Protein AF-A0A7S2VE09-F1 (afdb_monomer_lite)

Structure (mmCIF, N/CA/C/O backbone):
data_AF-A0A7S2VE09-F1
#
_entry.id   AF-A0A7S2VE09-F1
#
loop_
_atom_site.group_PDB
_atom_site.id
_atom_site.type_symbol
_atom_site.label_atom_id
_atom_site.label_alt_id
_atom_site.label_comp_id
_atom_site.label_asym_id
_atom_site.label_entity_id
_atom_site.label_seq_id
_atom_site.pdbx_PDB_ins_code
_atom_site.Cartn_x
_atom_site.Cartn_y
_atom_site.Cartn_z
_atom_site.occupancy
_atom_site.B_iso_or_equiv
_atom_site.auth_seq_id
_atom_site.auth_comp_id
_atom_site.auth_asym_id
_atom_site.auth_atom_id
_atom_site.pdbx_PDB_model_num
ATOM 1 N N . GLN A 1 1 ? 29.167 46.769 32.705 1.00 49.28 1 GLN A N 1
ATOM 2 C CA . GLN A 1 1 ? 27.989 47.139 31.894 1.00 49.28 1 GLN A CA 1
ATOM 3 C C . GLN A 1 1 ? 27.118 45.899 31.794 1.00 49.28 1 GLN A C 1
ATOM 5 O O . GLN A 1 1 ? 27.611 44.911 31.283 1.00 49.28 1 GLN A O 1
ATOM 10 N N . GLN A 1 2 ? 25.892 45.804 32.276 1.00 45.09 2 GLN A N 1
ATOM 11 C CA . GLN A 1 2 ? 25.025 46.652 33.082 1.00 45.09 2 GLN A CA 1
ATOM 12 C C . GLN A 1 2 ? 23.827 45.728 33.406 1.00 45.09 2 GLN A C 1
ATOM 14 O O . GLN A 1 2 ? 23.323 45.113 32.475 1.00 45.09 2 GLN A O 1
ATOM 19 N N . GLN A 1 3 ? 23.468 45.615 34.690 1.00 46.59 3 GLN A N 1
ATOM 20 C CA . GLN A 1 3 ? 22.121 45.447 35.285 1.00 46.59 3 GLN A CA 1
ATOM 21 C C . GLN A 1 3 ? 21.136 44.433 34.659 1.00 46.59 3 GLN A C 1
ATOM 23 O O . GLN A 1 3 ? 20.770 44.525 33.494 1.00 46.59 3 GLN A O 1
ATOM 28 N N . GLU A 1 4 ? 20.718 43.389 35.385 1.00 48.22 4 GLU A N 1
ATOM 29 C CA . GLU A 1 4 ? 19.693 43.425 36.457 1.00 48.22 4 GLU A CA 1
ATOM 30 C C . GLU A 1 4 ? 18.358 44.020 35.993 1.00 48.22 4 GLU A C 1
ATOM 32 O O . GLU A 1 4 ? 18.275 45.204 35.687 1.00 48.22 4 GLU A O 1
ATOM 37 N N . ASN A 1 5 ? 17.305 43.200 36.026 1.00 58.50 5 ASN A N 1
ATOM 38 C CA . ASN A 1 5 ? 15.994 43.635 36.495 1.00 58.50 5 ASN A CA 1
ATOM 39 C C . ASN A 1 5 ? 15.256 42.446 37.118 1.00 58.50 5 ASN A C 1
ATOM 41 O O . ASN A 1 5 ? 14.898 41.474 36.452 1.00 58.50 5 ASN A O 1
ATOM 45 N N . ASP A 1 6 ? 15.106 42.581 38.427 1.00 45.50 6 ASP A N 1
ATOM 46 C CA . ASP A 1 6 ? 14.361 41.767 39.372 1.00 45.50 6 ASP A CA 1
ATOM 47 C C . ASP A 1 6 ? 12.848 42.049 39.348 1.00 45.50 6 ASP A C 1
ATOM 49 O O . ASP A 1 6 ? 12.384 43.042 38.788 1.00 45.50 6 ASP A O 1
ATOM 53 N N . ALA A 1 7 ? 12.155 41.218 40.141 1.00 42.75 7 ALA A N 1
ATOM 54 C CA . ALA A 1 7 ? 10.945 41.503 40.929 1.00 42.75 7 ALA A CA 1
ATOM 55 C C . ALA A 1 7 ? 9.598 41.181 40.243 1.00 42.75 7 ALA A C 1
ATOM 57 O O . ALA A 1 7 ? 9.238 41.764 39.229 1.00 42.75 7 ALA A O 1
ATOM 58 N N . ALA A 1 8 ? 8.838 40.176 40.708 1.00 42.84 8 ALA A N 1
ATOM 59 C CA . ALA A 1 8 ? 8.044 40.093 41.961 1.00 42.84 8 ALA A CA 1
ATOM 60 C C . ALA A 1 8 ? 6.544 40.132 41.565 1.00 42.84 8 ALA A C 1
ATOM 62 O O . ALA A 1 8 ? 6.208 40.738 40.561 1.00 42.84 8 ALA A O 1
ATOM 63 N N . ALA A 1 9 ? 5.543 39.558 42.231 1.00 40.53 9 ALA A N 1
ATOM 64 C CA . ALA A 1 9 ? 5.399 38.788 43.457 1.00 40.53 9 ALA A CA 1
ATOM 65 C C . ALA A 1 9 ? 3.948 38.230 43.497 1.00 40.53 9 ALA A C 1
ATOM 67 O O . ALA A 1 9 ? 3.028 38.880 43.016 1.00 40.53 9 ALA A O 1
ATOM 68 N N . VAL A 1 10 ? 3.786 37.047 44.107 1.00 43.31 10 VAL A N 1
ATOM 69 C CA . VAL A 1 10 ? 2.799 36.681 45.155 1.00 43.31 10 VAL A CA 1
ATOM 70 C C . VAL A 1 10 ? 1.297 36.976 44.946 1.00 43.31 10 VAL A C 1
ATOM 72 O O . VAL A 1 10 ? 0.884 38.127 44.957 1.00 43.31 10 VAL A O 1
ATOM 75 N N . ALA A 1 11 ? 0.462 35.924 44.999 1.00 43.69 11 ALA A N 1
ATOM 76 C CA . ALA A 1 11 ? -0.578 35.753 46.036 1.00 43.69 11 ALA A CA 1
ATOM 77 C C . ALA A 1 11 ? -1.322 34.410 45.901 1.00 43.69 11 ALA A C 1
ATOM 79 O O . ALA A 1 11 ? -1.859 34.068 44.851 1.00 43.69 11 ALA A O 1
ATOM 80 N N . ALA A 1 12 ? -1.369 33.673 47.010 1.00 42.78 12 ALA A N 1
ATOM 81 C CA . ALA A 1 12 ? -2.243 32.532 47.241 1.00 42.78 12 ALA A CA 1
ATOM 82 C C . ALA A 1 12 ? -3.643 33.002 47.672 1.00 42.78 12 ALA A C 1
ATOM 84 O O . ALA A 1 12 ? -3.749 34.002 48.378 1.00 42.78 12 ALA A O 1
ATOM 85 N N . SER A 1 13 ? -4.691 32.235 47.359 1.00 42.00 13 SER A N 1
ATOM 86 C CA . SER A 1 13 ? -5.827 32.062 48.274 1.00 42.00 13 SER A CA 1
ATOM 87 C C . SER A 1 13 ? -6.681 30.855 47.885 1.00 42.00 13 SER A C 1
ATOM 89 O O . SER A 1 13 ? -7.006 30.649 46.718 1.00 42.00 13 SER A O 1
ATOM 91 N N . ALA A 1 14 ? -7.009 30.054 48.894 1.00 45.44 14 ALA A N 1
ATOM 92 C CA . ALA A 1 14 ? -7.897 28.902 48.854 1.00 45.44 14 ALA A CA 1
ATOM 93 C C . ALA A 1 14 ? -9.370 29.318 48.653 1.00 45.44 14 ALA A C 1
ATOM 95 O O . ALA A 1 14 ? -9.735 30.439 49.001 1.00 45.44 14 ALA A O 1
ATOM 96 N N . ASN A 1 15 ? -10.240 28.405 48.200 1.00 40.88 15 ASN A N 1
ATOM 97 C CA . ASN A 1 15 ? -11.187 27.682 49.069 1.00 40.88 15 ASN A CA 1
ATOM 98 C C . ASN A 1 15 ? -12.334 27.001 48.277 1.00 40.88 15 ASN A C 1
ATOM 100 O O . ASN A 1 15 ? -12.819 27.535 47.286 1.00 40.88 15 ASN A O 1
ATOM 104 N N . ALA A 1 16 ? -12.804 25.886 48.848 1.00 42.66 16 ALA A N 1
ATOM 105 C CA . ALA A 1 16 ? -14.154 25.307 48.791 1.00 42.66 16 ALA A CA 1
ATOM 106 C C . ALA A 1 16 ? -14.676 24.598 47.516 1.00 42.66 16 ALA A C 1
ATOM 108 O O . ALA A 1 16 ? -15.102 25.212 46.540 1.00 42.66 16 ALA A O 1
ATOM 109 N N . SER A 1 17 ? -14.802 23.269 47.641 1.00 47.75 17 SER A N 1
ATOM 110 C CA . SER A 1 17 ? -15.822 22.441 46.978 1.00 47.75 17 SER A CA 1
ATOM 111 C C . SER A 1 17 ? -17.242 22.865 47.382 1.00 47.75 17 SER A C 1
ATOM 113 O O . SER A 1 17 ? -17.448 23.359 48.495 1.00 47.75 17 SER A O 1
ATOM 115 N N . PRO A 1 18 ? -18.242 22.555 46.543 1.00 54.84 18 PRO A N 1
ATOM 116 C CA . PRO A 1 18 ? -19.270 21.637 47.030 1.00 54.84 18 PRO A CA 1
ATOM 117 C C . PRO A 1 18 ? -19.695 20.576 46.005 1.00 54.84 18 PRO A C 1
ATOM 119 O O . PRO A 1 18 ? -19.713 20.798 44.795 1.00 54.84 18 PRO A O 1
ATOM 122 N N . ASP A 1 19 ? -20.073 19.423 46.553 1.00 50.50 19 ASP A N 1
ATOM 123 C CA . ASP A 1 19 ? -20.767 18.323 45.893 1.00 50.50 19 ASP A CA 1
ATOM 124 C C . ASP A 1 19 ? -21.988 18.791 45.092 1.00 50.50 19 ASP A C 1
ATOM 126 O O . ASP A 1 19 ? -22.804 19.583 45.563 1.00 50.50 19 ASP A O 1
ATOM 130 N N . THR A 1 20 ? -22.189 18.209 43.911 1.00 54.88 20 THR A N 1
ATOM 131 C CA . THR A 1 20 ? -23.540 18.000 43.373 1.00 54.88 20 THR A CA 1
ATOM 132 C C . THR A 1 20 ? -23.575 16.751 42.506 1.00 54.88 20 THR A C 1
ATOM 134 O O . THR A 1 20 ? -23.254 16.734 41.319 1.00 54.88 20 THR A O 1
ATOM 137 N N . SER A 1 21 ? -23.998 15.677 43.158 1.00 53.69 21 SER A N 1
ATOM 138 C CA . SER A 1 21 ? -24.491 14.437 42.589 1.00 53.69 21 SER A CA 1
ATOM 139 C C . SER A 1 21 ? -25.564 14.713 41.532 1.00 53.69 21 SER A C 1
ATOM 141 O O . SER A 1 21 ? -26.659 15.168 41.849 1.00 53.69 21 SER A O 1
ATOM 143 N N . SER A 1 22 ? -25.289 14.380 40.274 1.00 49.94 22 SER A N 1
ATOM 144 C CA . SER A 1 22 ? -26.336 14.130 39.281 1.00 49.94 22 SER A CA 1
ATOM 145 C C . SER A 1 22 ? -25.940 12.922 38.439 1.00 49.94 22 SER A C 1
ATOM 147 O O 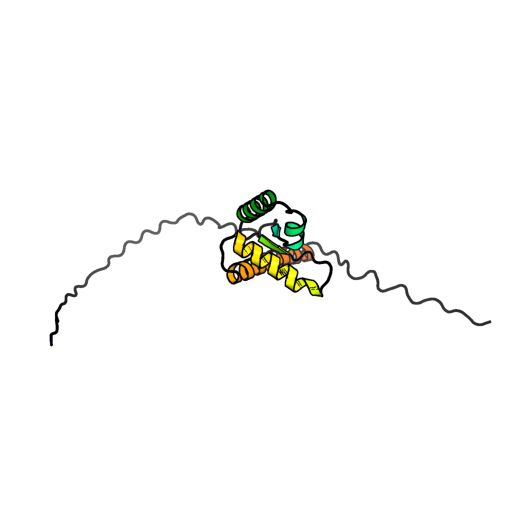. SER A 1 22 ? -25.385 13.009 37.346 1.00 49.94 22 SER A O 1
ATOM 149 N N . ALA A 1 23 ? -26.218 11.750 39.012 1.00 50.91 23 ALA A N 1
ATOM 150 C CA . ALA A 1 23 ? -26.244 10.485 38.302 1.00 50.91 23 ALA A CA 1
ATOM 151 C C . ALA A 1 23 ? -27.349 10.547 37.239 1.00 50.91 23 ALA A C 1
ATOM 153 O O . ALA A 1 23 ? -28.491 10.158 37.469 1.00 50.91 23 ALA A O 1
ATOM 154 N N . THR A 1 24 ? -27.000 11.075 36.071 1.00 45.75 24 THR A N 1
ATOM 155 C CA . THR A 1 24 ? -27.796 10.901 34.863 1.00 45.75 24 THR A CA 1
ATOM 156 C C . THR A 1 24 ? -27.415 9.533 34.322 1.00 45.75 24 THR A C 1
ATOM 158 O O . THR A 1 24 ? -26.363 9.366 33.705 1.00 45.75 24 THR A O 1
ATOM 161 N N . SER A 1 25 ? -28.234 8.530 34.628 1.00 52.59 25 SER A N 1
ATOM 162 C CA . SER A 1 25 ? -28.167 7.197 34.039 1.00 52.59 25 SER A CA 1
ATOM 163 C C . SER A 1 25 ? -28.428 7.304 32.536 1.00 52.59 25 SER A C 1
ATOM 165 O O . SER A 1 25 ? -29.542 7.113 32.052 1.00 52.59 25 SER A O 1
ATOM 167 N N . SER A 1 26 ? -27.374 7.639 31.787 1.00 53.59 26 SER A N 1
ATOM 168 C CA . SER A 1 26 ? -27.344 7.430 30.344 1.00 53.59 26 SER A CA 1
ATOM 169 C C . SER A 1 26 ? -27.661 5.961 30.083 1.00 53.59 26 SER A C 1
ATOM 171 O O . SER A 1 26 ? -27.063 5.097 30.736 1.00 53.59 26 SER A O 1
ATOM 173 N N . PRO A 1 27 ? -28.590 5.650 29.162 1.00 56.41 27 PRO A N 1
ATOM 174 C CA . PRO A 1 27 ? -28.830 4.273 28.779 1.00 56.41 27 PRO A CA 1
ATOM 175 C C . PRO A 1 27 ? -27.493 3.704 28.320 1.00 56.41 27 PRO A C 1
ATOM 177 O O . PRO A 1 27 ? -26.833 4.280 27.456 1.00 56.41 27 PRO A O 1
ATOM 180 N N . ALA A 1 28 ? -27.066 2.616 28.962 1.00 52.00 28 ALA A N 1
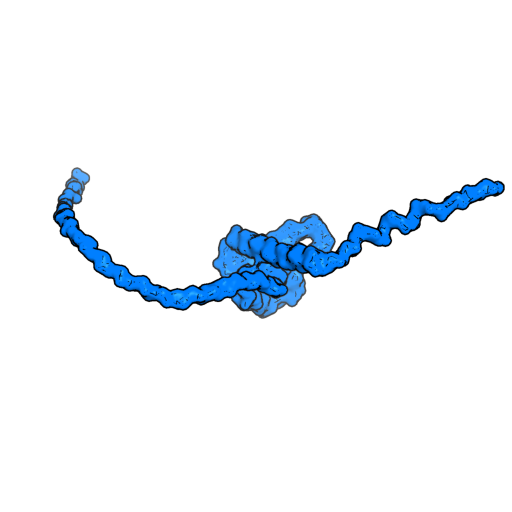ATOM 181 C CA . ALA A 1 28 ? -25.892 1.867 28.567 1.00 52.00 28 ALA A CA 1
ATOM 182 C C . ALA A 1 28 ? -26.117 1.400 27.128 1.00 52.00 28 ALA A C 1
ATOM 184 O O . ALA A 1 28 ? -26.748 0.374 26.875 1.00 52.00 28 ALA A O 1
ATOM 185 N N . THR A 1 29 ? -25.650 2.204 26.174 1.00 58.66 29 THR A N 1
ATOM 186 C CA . THR A 1 29 ? -25.514 1.818 24.783 1.00 58.66 29 THR A CA 1
ATOM 187 C C . THR A 1 29 ? -24.608 0.606 24.819 1.00 58.66 29 THR A C 1
ATOM 189 O O . THR A 1 29 ? -23.408 0.736 25.054 1.00 58.66 29 THR A O 1
ATOM 192 N N . VAL A 1 30 ? -25.198 -0.582 24.686 1.00 57.66 30 VAL A N 1
ATOM 193 C CA . VAL A 1 30 ? -24.466 -1.833 24.526 1.00 57.66 30 VAL A CA 1
ATOM 194 C C . VAL A 1 30 ? -23.609 -1.628 23.287 1.00 57.66 30 VAL A C 1
ATOM 196 O O . VAL A 1 30 ? -24.100 -1.708 22.160 1.00 57.66 30 VAL A O 1
ATOM 199 N N . ALA A 1 31 ? -22.355 -1.233 23.505 1.00 58.62 31 ALA A N 1
ATOM 200 C CA . ALA A 1 31 ? -21.392 -0.974 22.459 1.00 58.62 31 ALA A CA 1
ATOM 201 C C . ALA A 1 31 ? -21.192 -2.306 21.751 1.00 58.62 31 ALA A C 1
ATOM 203 O O . ALA A 1 31 ? -20.503 -3.197 22.245 1.00 58.62 31 ALA A O 1
ATOM 204 N N . LYS A 1 32 ? -21.900 -2.476 20.633 1.00 49.25 32 LYS A N 1
ATOM 205 C CA . LYS A 1 32 ? -21.782 -3.640 19.770 1.00 49.25 32 LYS A CA 1
ATOM 206 C C . LYS A 1 32 ? -20.312 -3.699 19.388 1.00 49.25 32 LYS A C 1
ATOM 208 O O . LYS A 1 32 ? -19.841 -2.822 18.665 1.00 49.25 32 LYS A O 1
ATOM 213 N N . SER A 1 33 ? -19.591 -4.664 19.950 1.00 57.50 33 SER A N 1
ATOM 214 C CA . SER A 1 33 ? -18.162 -4.820 19.718 1.00 57.50 33 SER A CA 1
ATOM 215 C C . SER A 1 33 ? -17.945 -4.823 18.204 1.00 57.50 33 SER A C 1
ATOM 217 O O . SER A 1 33 ? -18.598 -5.612 17.505 1.00 57.50 33 SER A O 1
ATOM 219 N N . PRO A 1 34 ? -17.148 -3.879 17.666 1.00 70.62 34 PRO A N 1
ATOM 220 C CA . PRO A 1 34 ? -17.013 -3.736 16.231 1.00 70.62 34 PRO A CA 1
ATOM 221 C C . PRO A 1 34 ? -16.461 -5.049 15.694 1.00 70.62 34 PRO A C 1
ATOM 223 O O . PRO A 1 34 ? -15.365 -5.480 16.050 1.00 70.62 34 PRO A O 1
ATOM 226 N N . ARG A 1 35 ? -17.274 -5.734 14.884 1.00 69.62 35 ARG A N 1
ATOM 227 C CA . ARG A 1 35 ? -16.824 -6.945 14.205 1.00 69.62 35 ARG A CA 1
ATOM 228 C C . ARG A 1 35 ? -15.652 -6.550 13.305 1.00 69.62 35 ARG A C 1
ATOM 230 O O . ARG A 1 35 ? -15.744 -5.515 12.641 1.00 69.62 35 ARG A O 1
ATOM 237 N N . PRO A 1 36 ? -14.572 -7.343 13.277 1.00 70.62 36 PRO A N 1
ATOM 238 C CA . PRO A 1 36 ? -13.418 -7.006 12.462 1.00 70.62 36 PRO A CA 1
ATOM 239 C C . PRO A 1 36 ? -13.834 -6.977 10.975 1.00 70.62 36 PRO A C 1
ATOM 241 O O . PRO A 1 36 ? -14.686 -7.780 10.572 1.00 70.62 36 PRO A O 1
ATOM 244 N N . PRO A 1 37 ? -13.302 -6.040 10.170 1.00 76.75 37 PRO A N 1
ATOM 245 C CA . PRO A 1 37 ? -13.764 -5.793 8.804 1.00 76.75 37 PRO A CA 1
ATOM 246 C C . PRO A 1 37 ? -13.493 -6.998 7.903 1.00 76.75 37 PRO A C 1
ATOM 248 O O . PRO A 1 37 ? -12.426 -7.588 7.972 1.00 76.75 37 PRO A O 1
ATOM 251 N N . TRP A 1 38 ? -14.444 -7.371 7.049 1.00 80.31 38 TRP A N 1
ATOM 252 C CA . TRP A 1 38 ? -14.306 -8.552 6.178 1.00 80.31 38 TRP A CA 1
ATOM 253 C C . TRP A 1 38 ? -13.500 -8.294 4.902 1.00 80.31 38 TRP A C 1
ATOM 255 O O . TRP A 1 38 ? -13.195 -9.234 4.176 1.00 80.31 38 TRP A O 1
ATOM 265 N N . LEU A 1 39 ? -13.186 -7.030 4.607 1.00 89.62 39 LEU A N 1
ATOM 266 C CA . LEU A 1 39 ? -12.534 -6.622 3.369 1.00 89.62 39 LEU A CA 1
ATOM 267 C C . LEU A 1 39 ? -11.317 -5.749 3.667 1.00 89.62 39 LEU A C 1
ATOM 269 O O . LEU A 1 39 ? -11.434 -4.731 4.356 1.00 89.62 39 LEU A O 1
ATOM 273 N N . TYR A 1 40 ? -10.190 -6.147 3.087 1.00 93.69 40 TYR A N 1
ATOM 274 C CA . TYR A 1 40 ? -8.922 -5.428 3.073 1.00 93.69 40 TYR A CA 1
ATOM 275 C C . TYR A 1 40 ? -8.484 -5.204 1.623 1.00 93.69 40 TYR A C 1
ATOM 277 O O . TYR A 1 40 ? -8.901 -5.937 0.727 1.00 93.69 40 TYR A O 1
ATOM 285 N N . PHE A 1 41 ? -7.653 -4.189 1.400 1.00 94.38 41 PHE A N 1
ATOM 286 C CA . PHE A 1 41 ? -7.150 -3.819 0.081 1.00 94.38 41 PHE A CA 1
ATOM 287 C C . PHE A 1 41 ? -5.632 -3.977 0.049 1.00 94.38 41 PHE A C 1
ATOM 289 O O . PHE A 1 41 ? -4.914 -3.254 0.744 1.00 94.38 41 PHE A O 1
ATOM 296 N N . GLY A 1 42 ? -5.166 -4.923 -0.763 1.00 92.75 42 GLY A N 1
ATOM 297 C CA . GLY A 1 42 ? -3.755 -5.143 -1.049 1.00 92.75 42 GLY A CA 1
ATOM 298 C C . GLY A 1 42 ? -3.195 -4.082 -1.985 1.00 92.75 42 GLY A C 1
ATOM 299 O O . GLY A 1 42 ? -3.796 -3.771 -3.016 1.00 92.75 42 GLY A O 1
ATOM 300 N N . PHE A 1 43 ? -2.043 -3.520 -1.630 1.00 92.06 43 PHE A N 1
ATOM 301 C CA . PHE A 1 43 ? -1.277 -2.644 -2.501 1.00 92.06 43 PHE A CA 1
ATOM 302 C C . PHE A 1 43 ? 0.088 -3.246 -2.821 1.00 92.06 43 PHE A C 1
ATOM 304 O O . PHE A 1 43 ? 0.873 -3.541 -1.920 1.00 92.06 43 PHE A O 1
ATOM 311 N N . SER A 1 44 ? 0.391 -3.318 -4.116 1.00 89.38 44 SER A N 1
ATOM 312 C CA . SER A 1 44 ? 1.650 -3.831 -4.641 1.00 89.38 44 SER A CA 1
ATOM 313 C C . SER A 1 44 ? 2.300 -2.854 -5.604 1.00 89.38 44 SER A C 1
ATOM 315 O O . SER A 1 44 ? 1.690 -2.386 -6.572 1.00 89.38 44 SER A O 1
ATOM 317 N N . HIS A 1 45 ? 3.573 -2.550 -5.346 1.00 80.75 45 HIS A N 1
ATOM 318 C CA . HIS A 1 45 ? 4.347 -1.661 -6.206 1.00 80.75 45 HIS A CA 1
ATOM 319 C C . HIS A 1 45 ? 4.625 -2.284 -7.567 1.00 80.75 45 HIS A C 1
ATOM 321 O O . HIS A 1 45 ? 4.500 -1.593 -8.570 1.00 80.75 45 HIS A O 1
ATOM 327 N N . SER A 1 46 ? 4.971 -3.572 -7.611 1.00 75.31 46 SER A N 1
ATOM 328 C CA . SER A 1 46 ? 5.315 -4.288 -8.842 1.00 75.31 46 SER A CA 1
ATOM 329 C C . SER A 1 46 ? 4.155 -4.240 -9.838 1.00 75.31 46 SER A C 1
ATOM 331 O O . SER A 1 46 ? 4.341 -3.865 -10.997 1.00 75.31 46 SER A O 1
ATOM 333 N N . ILE A 1 47 ? 2.936 -4.515 -9.360 1.00 74.69 47 ILE A N 1
ATOM 334 C CA . ILE A 1 47 ? 1.723 -4.433 -10.178 1.00 74.69 47 ILE A CA 1
ATOM 335 C C . ILE A 1 47 ? 1.410 -2.982 -10.534 1.00 74.69 47 ILE A C 1
ATOM 337 O O . ILE A 1 47 ? 1.161 -2.677 -11.699 1.00 74.69 47 ILE A O 1
ATOM 341 N N . ASN A 1 48 ? 1.440 -2.063 -9.565 1.00 73.88 48 ASN A N 1
ATOM 342 C CA . ASN A 1 48 ? 1.052 -0.682 -9.834 1.00 73.88 48 ASN A CA 1
ATOM 343 C C . ASN A 1 48 ? 2.030 0.023 -10.790 1.00 73.88 48 ASN A C 1
ATOM 345 O O . ASN A 1 48 ? 1.606 0.778 -11.660 1.00 73.88 48 ASN A O 1
ATOM 349 N N . TYR A 1 49 ? 3.330 -0.251 -10.683 1.00 75.12 49 TYR A N 1
ATOM 350 C CA . TYR A 1 49 ? 4.345 0.253 -11.606 1.00 75.12 49 TYR A CA 1
ATOM 351 C C . TYR A 1 49 ? 4.157 -0.321 -13.014 1.00 75.12 49 TYR A C 1
ATOM 353 O O . TYR A 1 49 ? 4.195 0.431 -13.986 1.00 75.12 49 TYR A O 1
ATOM 361 N N . ALA A 1 50 ? 3.893 -1.628 -13.129 1.00 73.62 50 ALA A N 1
ATOM 362 C CA . ALA A 1 50 ? 3.644 -2.276 -14.415 1.00 73.62 50 ALA A CA 1
ATOM 363 C C . ALA A 1 50 ? 2.353 -1.778 -15.095 1.00 73.62 50 ALA A C 1
ATOM 365 O O . ALA A 1 50 ? 2.329 -1.591 -16.310 1.00 73.62 50 ALA A O 1
ATOM 366 N N . MET A 1 51 ? 1.291 -1.530 -14.322 1.00 68.62 51 MET A N 1
ATOM 367 C CA . MET A 1 51 ? -0.024 -1.126 -14.838 1.00 68.62 51 MET A CA 1
ATOM 368 C C . MET A 1 51 ? -0.144 0.386 -15.082 1.00 68.62 51 MET A C 1
ATOM 370 O O . MET A 1 51 ? -0.877 0.816 -15.974 1.00 68.62 51 MET A O 1
ATOM 374 N N . CYS A 1 52 ? 0.576 1.217 -14.323 1.00 74.38 52 CYS A N 1
ATOM 375 C CA . CYS A 1 52 ? 0.506 2.676 -14.419 1.00 74.38 52 CYS A CA 1
ATOM 376 C C . CYS A 1 52 ? 1.720 3.267 -15.147 1.00 74.38 52 CYS A C 1
ATOM 378 O O . CYS A 1 52 ? 2.506 4.021 -14.570 1.00 74.38 52 CYS A O 1
ATOM 380 N N . SER A 1 53 ? 1.835 2.984 -16.445 1.00 78.75 53 SER A N 1
ATOM 381 C CA . SER A 1 53 ? 2.917 3.506 -17.297 1.00 78.75 53 SER A CA 1
ATOM 382 C C . SER A 1 53 ? 2.852 5.023 -17.532 1.00 78.75 53 SER A C 1
ATOM 384 O O . SER A 1 53 ? 3.869 5.651 -17.828 1.00 78.75 53 SER A O 1
ATOM 386 N N . SER A 1 54 ? 1.674 5.641 -17.375 1.00 85.88 54 SER A N 1
ATOM 387 C CA . SER A 1 54 ? 1.474 7.082 -17.570 1.00 85.88 54 SER A CA 1
ATOM 388 C C . SER A 1 54 ? 1.442 7.861 -16.252 1.00 85.88 54 SER A C 1
ATOM 390 O O . SER A 1 54 ? 0.985 7.368 -15.219 1.00 85.88 54 SER A O 1
ATOM 392 N N . GLU A 1 55 ? 1.849 9.135 -16.281 1.00 84.50 55 GLU A N 1
ATOM 393 C CA . GLU A 1 55 ? 1.733 10.014 -15.111 1.00 84.50 55 GLU A CA 1
ATOM 394 C C . GLU A 1 55 ? 0.279 10.179 -14.646 1.00 84.50 55 GLU A C 1
ATOM 396 O O . GLU A 1 55 ? 0.012 10.179 -13.444 1.00 84.50 55 GLU A O 1
ATOM 401 N N . LYS A 1 56 ? -0.672 10.233 -15.588 1.00 85.81 56 LYS A N 1
ATOM 402 C CA . LYS A 1 56 ? -2.107 10.287 -15.286 1.00 85.81 56 LYS A CA 1
ATOM 403 C C . LYS A 1 56 ? -2.551 9.062 -14.482 1.00 85.81 56 LYS A C 1
ATOM 405 O O . LYS A 1 56 ? -3.200 9.226 -13.452 1.00 85.81 56 LYS A O 1
ATOM 410 N N . SER A 1 57 ? -2.163 7.863 -14.911 1.00 84.12 57 SER A N 1
ATOM 411 C CA . SER A 1 57 ? -2.486 6.612 -14.213 1.00 84.12 57 SER A CA 1
ATOM 412 C C . SER A 1 57 ? -1.858 6.569 -12.819 1.00 84.12 57 SER A C 1
ATOM 414 O O . SER A 1 57 ? -2.526 6.205 -11.858 1.00 84.12 57 SER A O 1
ATOM 416 N N . ARG A 1 58 ? -0.612 7.042 -12.665 1.00 83.88 58 ARG A N 1
ATOM 417 C CA . ARG A 1 58 ? 0.044 7.128 -11.347 1.00 83.88 58 ARG A CA 1
ATOM 418 C C . ARG A 1 58 ? -0.693 8.063 -10.385 1.00 83.88 58 ARG A C 1
ATOM 420 O O . ARG A 1 58 ? -0.854 7.721 -9.218 1.00 83.88 58 ARG A O 1
ATOM 427 N N . ARG A 1 59 ? -1.186 9.212 -10.866 1.00 87.25 59 ARG A N 1
ATOM 428 C CA . ARG A 1 59 ? -2.013 10.129 -10.056 1.00 87.25 59 ARG A CA 1
ATOM 429 C C . ARG A 1 59 ? -3.340 9.490 -9.640 1.00 87.25 59 ARG A C 1
ATOM 431 O O . ARG A 1 59 ? -3.776 9.690 -8.512 1.00 87.25 59 ARG A O 1
ATOM 438 N N . GLN A 1 60 ? -3.960 8.705 -10.518 1.00 88.31 60 GLN A N 1
ATOM 439 C CA . GLN A 1 60 ? -5.178 7.960 -10.183 1.00 88.31 60 GLN A CA 1
ATOM 440 C C . GLN A 1 60 ? -4.908 6.867 -9.143 1.00 88.31 60 GLN A C 1
ATOM 442 O O . GLN A 1 60 ? -5.678 6.736 -8.198 1.00 88.31 60 GLN A O 1
ATOM 447 N N . GLY A 1 61 ? -3.796 6.136 -9.261 1.00 88.12 61 GLY A N 1
ATOM 448 C CA . GLY A 1 61 ? -3.375 5.156 -8.255 1.00 88.12 61 GLY A CA 1
ATOM 449 C C . GLY A 1 61 ? -3.141 5.793 -6.883 1.00 88.12 61 GLY A C 1
ATOM 450 O O . GLY A 1 61 ? -3.579 5.261 -5.866 1.00 88.12 61 GLY A O 1
ATOM 451 N N . TRP A 1 62 ? -2.533 6.981 -6.855 1.00 90.12 62 TRP A N 1
ATOM 452 C CA . TRP A 1 62 ? -2.380 7.771 -5.632 1.00 90.12 62 TRP A CA 1
ATOM 453 C C . TRP A 1 62 ? -3.729 8.134 -4.990 1.00 90.12 62 TRP A C 1
ATOM 455 O O . TRP A 1 62 ? -3.933 7.888 -3.802 1.00 90.12 62 TRP A O 1
ATOM 465 N N . GLN A 1 63 ? -4.677 8.648 -5.778 1.00 92.06 63 GLN A N 1
ATOM 466 C CA . GLN A 1 63 ? -6.028 8.965 -5.299 1.00 92.06 63 GLN A CA 1
ATOM 467 C C . GLN A 1 63 ? -6.778 7.720 -4.810 1.00 92.06 63 GLN A C 1
ATOM 469 O O . GLN A 1 63 ? -7.490 7.785 -3.810 1.00 92.06 63 GLN A O 1
ATOM 474 N N . ALA A 1 64 ? -6.598 6.582 -5.485 1.00 91.69 64 ALA A N 1
ATOM 475 C CA . ALA A 1 64 ? -7.206 5.320 -5.087 1.00 91.69 64 ALA A CA 1
ATOM 476 C C . ALA A 1 64 ? -6.708 4.866 -3.709 1.00 91.69 64 ALA A C 1
ATOM 478 O O . ALA A 1 64 ? -7.525 4.512 -2.866 1.00 91.69 64 ALA A O 1
ATOM 479 N N . ILE A 1 65 ? -5.400 4.954 -3.442 1.00 93.31 65 ILE A N 1
ATOM 480 C CA . ILE A 1 65 ? -4.835 4.659 -2.115 1.00 93.31 65 ILE A CA 1
ATOM 481 C C . ILE A 1 65 ? -5.466 5.543 -1.039 1.00 93.31 65 ILE A C 1
ATOM 483 O O . ILE A 1 65 ? -5.865 5.042 0.007 1.00 93.31 65 ILE A O 1
ATOM 487 N N . GLN A 1 66 ? -5.577 6.848 -1.294 1.00 94.81 66 GLN A N 1
ATOM 488 C CA . GLN A 1 66 ? -6.126 7.796 -0.320 1.00 94.81 66 GLN A CA 1
ATOM 489 C C . GLN A 1 66 ? -7.621 7.589 -0.046 1.00 94.81 66 GLN A C 1
ATOM 491 O O . GLN A 1 66 ? -8.105 7.974 1.015 1.00 94.81 66 GLN A O 1
ATOM 496 N N . ALA A 1 67 ? -8.351 6.985 -0.985 1.00 95.56 67 ALA A N 1
ATOM 497 C CA . ALA A 1 67 ? -9.763 6.661 -0.814 1.00 95.56 67 ALA A CA 1
ATOM 498 C C . ALA A 1 67 ? -9.996 5.420 0.067 1.00 95.56 67 ALA A C 1
ATOM 500 O O . ALA A 1 67 ? -11.108 5.224 0.564 1.00 95.56 67 ALA A O 1
ATOM 501 N N . VAL A 1 68 ? -8.979 4.574 0.266 1.00 94.44 68 VAL A N 1
ATOM 502 C CA . VAL A 1 68 ? -9.098 3.375 1.101 1.00 94.44 68 VAL A CA 1
ATOM 503 C C . VAL A 1 68 ? -8.919 3.738 2.582 1.00 94.44 68 VAL A C 1
ATOM 505 O O . VAL A 1 68 ? -7.955 4.418 2.935 1.00 94.44 68 VAL A O 1
ATOM 508 N N . PRO A 1 69 ? -9.791 3.245 3.485 1.00 94.94 69 PRO A N 1
ATOM 509 C CA . PRO A 1 69 ? -9.587 3.388 4.923 1.00 94.94 69 PRO A CA 1
ATOM 510 C C . PRO A 1 69 ? -8.228 2.837 5.374 1.00 94.94 69 PRO A C 1
ATOM 512 O O . PRO A 1 69 ? -7.854 1.712 5.040 1.00 94.94 69 PRO A O 1
ATOM 515 N N . TYR A 1 70 ? -7.493 3.621 6.163 1.00 95.19 70 TYR A N 1
ATOM 516 C CA . TYR A 1 70 ? -6.111 3.301 6.536 1.00 95.19 70 TYR A CA 1
ATOM 517 C C . TYR A 1 70 ? -5.977 1.998 7.348 1.00 95.19 70 TYR A C 1
ATOM 519 O O . TYR A 1 70 ? -5.007 1.258 7.203 1.00 95.19 70 TYR A O 1
ATOM 527 N N . ASP A 1 71 ? -6.994 1.658 8.138 1.00 94.88 71 ASP A N 1
ATOM 528 C CA . ASP A 1 71 ? -7.106 0.414 8.910 1.00 94.88 71 ASP A CA 1
ATOM 529 C C . ASP A 1 71 ? -7.430 -0.828 8.052 1.00 94.88 71 ASP A C 1
ATOM 531 O O . ASP A 1 71 ? -7.564 -1.934 8.580 1.00 94.88 71 ASP A O 1
ATOM 535 N N . ARG A 1 72 ? -7.562 -0.655 6.731 1.00 94.62 72 ARG A N 1
ATOM 536 C CA . ARG A 1 72 ? -7.880 -1.717 5.763 1.00 94.62 72 ARG A CA 1
ATOM 537 C C . ARG A 1 72 ? -6.860 -1.853 4.636 1.00 94.62 72 ARG A C 1
ATOM 539 O O . ARG A 1 72 ? -7.057 -2.684 3.754 1.00 94.62 72 ARG A O 1
ATOM 546 N N . LEU A 1 73 ? -5.787 -1.066 4.656 1.00 95.94 73 LEU A N 1
ATOM 547 C CA . LEU A 1 73 ? -4.698 -1.168 3.685 1.00 95.94 73 LEU A CA 1
ATOM 548 C C . LEU A 1 73 ? -3.698 -2.256 4.086 1.00 95.94 73 LEU A C 1
ATOM 550 O O . LEU A 1 73 ? -3.291 -2.337 5.249 1.00 95.94 73 LEU A O 1
ATOM 554 N N . LEU A 1 74 ? -3.284 -3.057 3.106 1.00 95.81 74 LEU A N 1
ATOM 555 C CA . LEU A 1 74 ? -2.249 -4.082 3.214 1.00 95.81 74 LEU A CA 1
ATOM 556 C C . LEU A 1 74 ? -1.134 -3.810 2.199 1.00 95.81 74 LEU A C 1
ATOM 558 O O . LEU A 1 74 ? -1.369 -3.226 1.143 1.00 95.81 74 LEU A O 1
ATOM 562 N N . VAL A 1 75 ? 0.082 -4.244 2.528 1.00 95.31 75 VAL A N 1
ATOM 563 C CA . VAL A 1 75 ? 1.243 -4.183 1.633 1.00 95.31 75 VAL A CA 1
ATOM 564 C C . VAL A 1 75 ? 1.544 -5.581 1.121 1.00 95.31 75 VAL A C 1
ATOM 566 O O . VAL A 1 75 ? 1.689 -6.516 1.907 1.00 95.31 75 VAL A O 1
ATOM 569 N N . GLU A 1 76 ? 1.670 -5.699 -0.195 1.00 93.06 76 GLU A N 1
ATOM 570 C CA . GLU A 1 76 ? 1.944 -6.942 -0.907 1.00 93.06 76 GLU A CA 1
ATOM 571 C C . GLU A 1 76 ? 3.126 -6.723 -1.860 1.00 93.06 76 GLU A C 1
ATOM 573 O O . GLU A 1 76 ? 3.328 -5.634 -2.400 1.00 93.06 76 GLU A O 1
ATOM 578 N N . SER A 1 77 ? 3.965 -7.743 -2.033 1.00 88.88 77 SER A N 1
ATOM 579 C CA . SER A 1 77 ? 5.145 -7.640 -2.902 1.00 88.88 77 SER A CA 1
ATOM 580 C C . SER A 1 77 ? 4.845 -8.017 -4.356 1.00 88.88 77 SER A C 1
ATOM 582 O O . SER A 1 77 ? 5.477 -7.476 -5.268 1.00 88.88 77 SER A O 1
ATOM 584 N N . ASP A 1 78 ? 3.909 -8.952 -4.558 1.00 86.81 78 ASP A N 1
ATOM 585 C CA . ASP A 1 78 ? 3.592 -9.648 -5.814 1.00 86.81 78 ASP A CA 1
ATOM 586 C C . ASP A 1 78 ? 4.808 -10.010 -6.664 1.00 86.81 78 ASP A C 1
ATOM 588 O O . ASP A 1 78 ? 4.812 -9.878 -7.889 1.00 86.81 78 ASP A O 1
ATOM 592 N N . VAL A 1 79 ? 5.873 -10.466 -6.007 1.00 86.75 79 VAL A N 1
ATOM 593 C CA . VAL A 1 79 ? 7.050 -10.991 -6.695 1.00 86.75 79 VAL A CA 1
ATOM 594 C C . VAL A 1 79 ? 6.987 -12.512 -6.768 1.00 86.75 79 VAL A C 1
ATOM 596 O O . VAL A 1 79 ? 6.584 -13.185 -5.823 1.00 86.75 79 VAL A O 1
ATOM 599 N N . HIS A 1 80 ? 7.438 -13.069 -7.891 1.00 86.00 80 HIS A N 1
ATOM 600 C CA . HIS A 1 80 ? 7.491 -14.521 -8.086 1.00 86.00 80 HIS A CA 1
ATOM 601 C C . HIS A 1 80 ? 8.728 -15.183 -7.458 1.00 86.00 80 HIS A C 1
ATOM 603 O O . HIS A 1 80 ? 8.715 -16.384 -7.213 1.00 86.00 80 HIS A O 1
ATOM 609 N N . ALA A 1 81 ? 9.795 -14.417 -7.210 1.00 86.62 81 ALA A N 1
ATOM 610 C CA . ALA A 1 81 ? 11.060 -14.917 -6.676 1.00 86.62 81 ALA A CA 1
ATOM 611 C C . ALA A 1 81 ? 11.30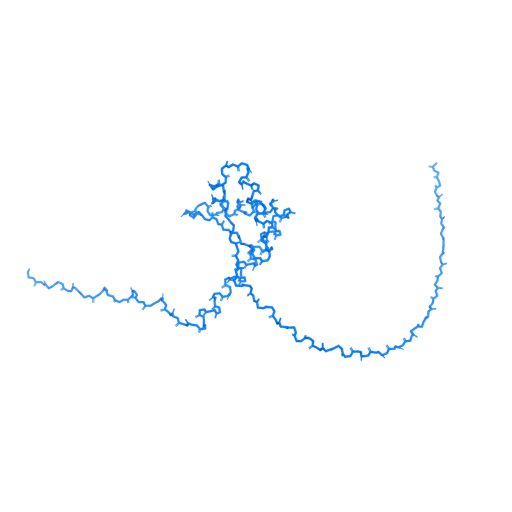2 -14.398 -5.255 1.00 86.62 81 ALA A C 1
ATOM 613 O O . ALA A 1 81 ? 11.185 -13.196 -5.004 1.00 86.62 81 ALA A O 1
ATOM 614 N N . THR A 1 82 ? 11.695 -15.293 -4.347 1.00 88.75 82 THR A N 1
ATOM 615 C CA . THR A 1 82 ? 11.954 -14.976 -2.934 1.00 88.75 82 THR A CA 1
ATOM 616 C C . THR A 1 82 ? 13.039 -13.915 -2.761 1.00 88.75 82 THR A C 1
ATOM 618 O O . THR A 1 82 ? 12.897 -13.042 -1.909 1.00 88.75 82 THR A O 1
ATOM 621 N N . ASP A 1 83 ? 14.061 -13.916 -3.618 1.00 90.88 83 ASP A N 1
ATOM 622 C CA . ASP A 1 83 ? 15.156 -12.937 -3.571 1.00 90.88 83 ASP A CA 1
ATOM 623 C C . ASP A 1 83 ? 14.674 -11.491 -3.784 1.00 90.88 83 ASP A C 1
ATOM 625 O O . ASP A 1 83 ? 15.272 -10.542 -3.281 1.00 90.88 83 ASP A O 1
ATOM 629 N N . ASN A 1 84 ? 13.538 -11.312 -4.466 1.00 86.44 84 ASN A N 1
ATOM 630 C CA . ASN A 1 84 ? 12.946 -10.002 -4.728 1.00 86.44 84 ASN A CA 1
ATOM 631 C C . ASN A 1 84 ? 11.921 -9.581 -3.664 1.00 86.44 84 ASN A C 1
ATOM 633 O O . ASN A 1 84 ? 11.409 -8.461 -3.723 1.00 86.44 84 ASN A O 1
ATOM 637 N N . LEU A 1 85 ? 11.604 -10.453 -2.696 1.00 87.94 85 LEU A N 1
ATOM 638 C CA . LEU A 1 85 ? 10.526 -10.243 -1.723 1.00 87.94 85 LEU A CA 1
ATOM 639 C C . LEU A 1 85 ? 10.736 -8.966 -0.916 1.00 87.94 85 LEU A C 1
ATOM 641 O O . LEU A 1 85 ? 9.815 -8.159 -0.766 1.00 87.94 85 LEU A O 1
ATOM 645 N N . LEU A 1 86 ? 11.962 -8.769 -0.427 1.00 89.75 86 LEU A N 1
ATOM 646 C CA . LEU A 1 86 ? 12.311 -7.603 0.374 1.00 89.75 86 LEU A CA 1
ATOM 647 C C . LEU A 1 86 ? 12.207 -6.319 -0.457 1.00 89.75 86 LEU A C 1
ATOM 649 O O . LEU A 1 86 ? 11.585 -5.355 -0.017 1.00 89.75 86 LEU A O 1
ATOM 653 N N . GLY A 1 87 ? 12.759 -6.328 -1.672 1.00 88.69 87 GLY A N 1
ATOM 654 C CA . GLY A 1 87 ? 12.724 -5.177 -2.575 1.00 88.69 87 GLY A CA 1
ATOM 655 C C . GLY A 1 87 ? 11.297 -4.776 -2.952 1.00 88.69 87 GLY A C 1
ATOM 656 O O . GLY A 1 87 ? 10.936 -3.607 -2.821 1.00 88.69 87 GLY A O 1
ATOM 657 N N . GLY A 1 88 ? 10.463 -5.746 -3.339 1.00 88.81 88 GLY A N 1
ATOM 658 C CA . GLY A 1 88 ? 9.060 -5.506 -3.683 1.00 88.81 88 GLY A CA 1
ATOM 659 C C . GLY A 1 88 ? 8.247 -4.972 -2.502 1.00 88.81 88 GLY A C 1
ATOM 660 O O . GLY A 1 88 ? 7.527 -3.983 -2.644 1.00 88.81 88 GLY A O 1
ATOM 661 N N . SER A 1 89 ? 8.424 -5.562 -1.315 1.00 91.81 89 SER A N 1
ATOM 662 C CA . SER A 1 89 ? 7.726 -5.122 -0.098 1.00 91.81 89 SER A CA 1
ATOM 663 C C . SER A 1 89 ? 8.136 -3.706 0.315 1.00 91.81 89 SER A C 1
ATOM 665 O O . SER A 1 89 ? 7.278 -2.876 0.610 1.00 91.81 89 SER A O 1
ATOM 667 N N . LEU A 1 90 ? 9.439 -3.398 0.300 1.00 93.19 90 LEU A N 1
ATOM 668 C CA . LEU A 1 90 ? 9.945 -2.067 0.644 1.00 93.19 90 LEU A CA 1
ATOM 669 C C . LEU A 1 90 ? 9.469 -1.004 -0.348 1.00 93.19 90 LEU A C 1
ATOM 671 O O . LEU A 1 90 ? 9.082 0.084 0.072 1.00 93.19 90 LEU A O 1
ATOM 675 N N . ALA A 1 91 ? 9.456 -1.311 -1.647 1.00 91.69 91 ALA A N 1
ATOM 676 C CA . ALA A 1 91 ? 8.970 -0.385 -2.664 1.00 91.69 91 ALA A CA 1
ATOM 677 C C . ALA A 1 91 ? 7.466 -0.100 -2.509 1.00 91.69 91 ALA A C 1
ATOM 679 O O . ALA A 1 91 ? 7.042 1.056 -2.592 1.00 91.69 91 ALA A O 1
ATOM 680 N N . ALA A 1 92 ? 6.663 -1.131 -2.226 1.00 93.44 92 ALA A N 1
ATOM 681 C CA . ALA A 1 92 ? 5.235 -0.987 -1.943 1.00 93.44 92 ALA A CA 1
ATOM 682 C C . ALA A 1 92 ? 4.989 -0.135 -0.699 1.00 93.44 92 ALA A C 1
ATOM 684 O O . ALA A 1 92 ? 4.209 0.817 -0.746 1.00 93.44 92 ALA A O 1
ATOM 685 N N . LEU A 1 93 ? 5.725 -0.407 0.376 1.00 95.44 93 LEU A N 1
ATOM 686 C CA . LEU A 1 93 ? 5.629 0.341 1.619 1.00 95.44 93 LEU A CA 1
ATOM 687 C C . LEU A 1 93 ? 6.043 1.813 1.451 1.00 95.44 93 LEU A C 1
ATOM 689 O O . LEU A 1 93 ? 5.337 2.710 1.910 1.00 95.44 93 LEU A O 1
ATOM 693 N N . ALA A 1 94 ? 7.156 2.072 0.760 1.00 94.75 94 ALA A N 1
ATOM 694 C CA . ALA A 1 94 ? 7.643 3.423 0.495 1.00 94.75 94 ALA A CA 1
ATOM 695 C C . ALA A 1 94 ? 6.648 4.233 -0.343 1.00 94.75 94 ALA A C 1
ATOM 697 O O . ALA A 1 94 ? 6.368 5.391 -0.029 1.00 94.75 94 ALA A O 1
A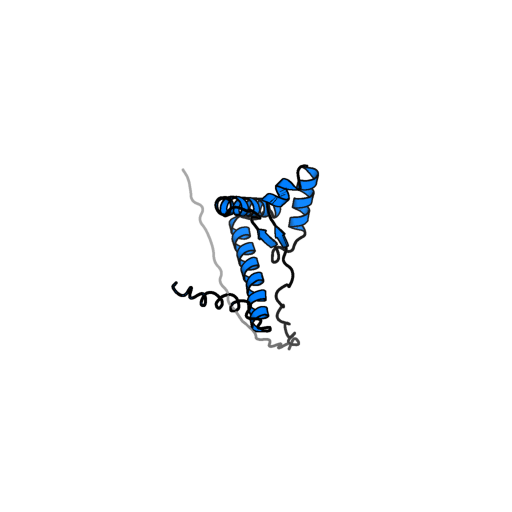TOM 698 N N . TYR A 1 95 ? 6.070 3.614 -1.376 1.00 92.75 95 TYR A N 1
ATOM 699 C CA . TYR A 1 95 ? 5.044 4.256 -2.189 1.00 92.75 95 TYR A CA 1
ATOM 700 C C . TYR A 1 95 ? 3.789 4.566 -1.368 1.00 92.75 95 TYR A C 1
ATOM 702 O O . TYR A 1 95 ? 3.232 5.655 -1.492 1.00 92.75 95 TYR A O 1
ATOM 710 N N . LEU A 1 96 ? 3.364 3.644 -0.502 1.00 95.00 96 LEU A N 1
ATOM 711 C CA . LEU A 1 96 ? 2.196 3.833 0.353 1.00 95.00 96 LEU A CA 1
ATOM 712 C C . LEU A 1 96 ? 2.412 4.967 1.369 1.00 95.00 96 LEU A C 1
ATOM 714 O O . LEU A 1 96 ? 1.540 5.817 1.534 1.00 95.00 96 LEU A O 1
ATOM 718 N N . ALA A 1 97 ? 3.594 5.039 1.986 1.00 96.12 97 ALA A N 1
ATOM 719 C CA . ALA A 1 97 ? 3.975 6.127 2.889 1.00 96.12 97 ALA A CA 1
ATOM 720 C C . ALA A 1 97 ? 3.990 7.491 2.193 1.00 96.12 97 ALA A C 1
ATOM 722 O O . ALA A 1 97 ? 3.410 8.455 2.702 1.00 96.12 97 ALA A O 1
ATOM 723 N N . TRP A 1 98 ? 4.570 7.557 0.993 1.00 94.44 98 TRP A N 1
ATOM 724 C CA . TRP A 1 98 ? 4.515 8.753 0.157 1.00 94.44 98 TRP A CA 1
ATOM 725 C C . TRP A 1 98 ? 3.070 9.126 -0.205 1.00 94.44 98 TRP A C 1
ATOM 727 O O . TRP A 1 98 ? 2.676 10.284 -0.080 1.00 94.44 98 TRP A O 1
ATOM 737 N N . ALA A 1 99 ? 2.244 8.158 -0.598 1.00 93.62 99 ALA A N 1
ATOM 738 C CA . ALA A 1 99 ? 0.868 8.405 -1.006 1.00 93.62 99 ALA A CA 1
ATOM 739 C C . ALA A 1 99 ? -0.008 8.948 0.137 1.00 93.62 99 ALA A C 1
ATOM 741 O O . ALA A 1 99 ? -0.781 9.891 -0.054 1.00 93.62 99 ALA A O 1
ATOM 742 N N . LEU A 1 100 ? 0.142 8.376 1.331 1.00 95.75 100 LEU A N 1
ATOM 743 C CA . LEU A 1 100 ? -0.614 8.743 2.528 1.00 95.75 100 LEU A CA 1
ATOM 744 C C . LEU A 1 100 ? -0.034 9.957 3.267 1.00 95.75 100 LEU A C 1
ATOM 746 O O . LEU A 1 100 ? -0.665 10.430 4.209 1.00 95.75 100 LEU A O 1
ATOM 750 N N . GLN A 1 101 ? 1.139 10.456 2.853 1.00 96.50 101 GLN A N 1
ATOM 751 C CA . GLN A 1 101 ? 1.872 11.537 3.527 1.00 96.50 101 GLN A CA 1
ATOM 752 C C . GLN A 1 101 ? 2.127 11.221 5.011 1.00 96.50 101 GLN A C 1
ATOM 754 O O . GLN A 1 101 ? 1.925 12.055 5.894 1.00 96.50 101 GLN A O 1
ATOM 759 N N . LYS A 1 102 ? 2.553 9.983 5.282 1.00 97.50 102 LYS A N 1
ATOM 760 C CA . LYS A 1 102 ? 2.815 9.461 6.630 1.00 97.50 102 LYS A CA 1
ATOM 761 C C . LYS A 1 102 ? 4.253 8.958 6.766 1.00 97.50 102 LYS A C 1
ATOM 763 O O . LYS A 1 102 ? 4.855 8.563 5.765 1.00 97.50 102 LYS A O 1
ATOM 768 N N . PRO A 1 103 ? 4.813 8.927 7.988 1.00 98.12 103 PRO A N 1
ATOM 769 C CA . PRO A 1 103 ? 6.110 8.310 8.234 1.00 98.12 103 PRO A CA 1
ATOM 770 C C . PRO A 1 103 ? 6.117 6.836 7.818 1.00 98.12 103 PRO A C 1
ATOM 772 O O . PRO A 1 103 ? 5.169 6.099 8.088 1.00 98.12 103 PRO A O 1
ATOM 775 N N . LEU A 1 104 ? 7.220 6.387 7.213 1.00 97.19 104 LEU A N 1
ATOM 776 C CA . LEU A 1 104 ? 7.372 5.003 6.753 1.00 97.19 104 LEU A CA 1
ATOM 777 C C . LEU A 1 104 ? 7.144 3.984 7.880 1.00 97.19 104 LEU A C 1
ATOM 779 O O . LEU A 1 104 ? 6.500 2.963 7.661 1.00 97.19 104 LEU A O 1
ATOM 783 N N . SER A 1 105 ? 7.641 4.277 9.084 1.00 97.75 105 SER A N 1
ATOM 784 C CA . SER A 1 105 ? 7.476 3.430 10.270 1.00 97.75 105 SER A CA 1
ATOM 785 C C . SER A 1 105 ? 6.016 3.289 10.699 1.00 97.75 105 SER A C 1
ATOM 787 O O . SER A 1 105 ? 5.591 2.190 11.040 1.00 97.75 105 SER A O 1
ATOM 789 N N . GLU A 1 106 ? 5.240 4.374 10.636 1.00 97.94 106 GLU A N 1
ATOM 790 C CA . GLU A 1 106 ? 3.812 4.359 10.960 1.00 97.94 106 GLU A CA 1
ATOM 791 C C . GLU A 1 106 ? 3.047 3.481 9.965 1.00 97.94 106 GLU A C 1
ATOM 793 O O . GLU A 1 106 ? 2.237 2.649 10.367 1.00 97.94 106 GLU A O 1
ATOM 798 N N . VAL A 1 107 ? 3.343 3.617 8.669 1.00 97.56 107 VAL A N 1
ATOM 799 C CA . VAL A 1 107 ? 2.715 2.792 7.627 1.00 97.56 107 VAL A CA 1
ATOM 800 C C . VAL A 1 107 ? 3.121 1.327 7.754 1.00 97.56 107 VAL A C 1
ATOM 802 O O . VAL A 1 107 ? 2.273 0.445 7.615 1.00 97.56 107 VAL A O 1
ATOM 805 N N . ALA A 1 108 ? 4.386 1.045 8.075 1.00 97.25 108 ALA A N 1
ATOM 806 C CA . ALA A 1 108 ? 4.867 -0.317 8.305 1.00 97.25 108 ALA A CA 1
ATOM 807 C C . ALA A 1 108 ? 4.108 -0.980 9.454 1.00 97.25 108 ALA A C 1
ATOM 809 O O . ALA A 1 108 ? 3.557 -2.068 9.297 1.00 97.25 108 ALA A O 1
ATOM 810 N N . GLN A 1 109 ? 4.026 -0.284 10.588 1.00 98.00 109 GLN A N 1
ATOM 811 C CA . GLN A 1 109 ? 3.327 -0.779 11.762 1.00 98.00 109 GLN A CA 1
ATOM 812 C C . GLN A 1 109 ? 1.836 -0.981 11.474 1.00 98.00 109 GLN A C 1
ATOM 814 O O . GLN A 1 109 ? 1.302 -2.056 11.742 1.00 98.00 109 GLN A O 1
ATOM 819 N N . GLN A 1 110 ? 1.165 0.012 10.883 1.00 97.56 110 GLN A N 1
ATOM 820 C CA . GLN A 1 110 ? -0.270 -0.072 10.621 1.00 97.56 110 GLN A CA 1
ATOM 821 C C . GLN A 1 110 ? -0.608 -1.227 9.675 1.00 97.56 110 GLN A C 1
ATOM 823 O O . GLN A 1 110 ? -1.541 -1.987 9.927 1.00 97.56 110 GLN A O 1
ATOM 828 N N . THR A 1 111 ? 0.146 -1.378 8.586 1.00 96.31 111 THR A N 1
ATOM 829 C CA . THR A 1 111 ? -0.101 -2.434 7.593 1.00 96.31 111 THR A CA 1
ATOM 830 C C . THR A 1 111 ? 0.203 -3.821 8.160 1.00 96.31 111 THR A C 1
ATOM 832 O O . THR A 1 111 ? -0.540 -4.764 7.884 1.00 96.31 111 THR A O 1
ATOM 835 N N . GLN A 1 112 ? 1.210 -3.946 9.032 1.00 96.56 112 GLN A N 1
ATOM 836 C CA . GLN A 1 112 ? 1.468 -5.166 9.796 1.00 96.56 112 GLN A CA 1
ATOM 837 C C . GLN A 1 112 ? 0.299 -5.510 10.734 1.00 96.56 112 GLN A C 1
ATOM 839 O O . GLN A 1 112 ? -0.164 -6.651 10.740 1.00 96.56 112 GLN A O 1
ATOM 844 N N . GLU A 1 113 ? -0.202 -4.548 11.513 1.00 95.94 113 GLU A N 1
ATOM 845 C CA . GLU A 1 113 ? -1.359 -4.756 12.395 1.00 95.94 113 GLU A CA 1
ATOM 846 C C . GLU A 1 113 ? -2.610 -5.154 11.600 1.00 95.94 113 GLU A C 1
ATOM 848 O O . GLU A 1 113 ? -3.344 -6.066 11.992 1.00 95.94 113 GLU A O 1
ATOM 853 N N . ASN A 1 114 ? -2.839 -4.510 10.455 1.00 95.12 114 ASN A N 1
ATOM 854 C CA . ASN A 1 114 ? -3.936 -4.835 9.548 1.00 95.12 114 ASN A CA 1
ATOM 855 C C . ASN A 1 114 ? -3.810 -6.273 9.025 1.00 95.12 114 ASN A C 1
ATOM 857 O O . ASN A 1 114 ? -4.787 -7.021 9.069 1.00 95.12 114 ASN A O 1
ATOM 861 N N . ALA A 1 115 ? -2.610 -6.689 8.606 1.00 93.69 115 ALA A N 1
ATOM 862 C CA . ALA A 1 115 ? -2.346 -8.048 8.140 1.00 93.69 115 ALA A CA 1
ATOM 863 C C . ALA A 1 115 ? -2.580 -9.087 9.246 1.00 93.69 115 ALA A C 1
ATOM 865 O O . ALA A 1 115 ? -3.181 -10.132 9.004 1.00 93.69 115 ALA A O 1
ATOM 866 N N . GLN A 1 116 ? -2.171 -8.795 10.483 1.00 93.56 116 GLN A N 1
ATOM 867 C CA . GLN A 1 116 ? -2.432 -9.674 11.625 1.00 93.56 116 GLN A CA 1
ATOM 868 C C . GLN A 1 116 ? -3.934 -9.834 11.892 1.00 93.56 116 GLN A C 1
ATOM 870 O O . GLN A 1 116 ? -4.400 -10.957 12.092 1.00 93.56 116 GLN A O 1
ATOM 875 N N . ARG A 1 117 ? -4.703 -8.735 11.853 1.00 91.31 117 ARG A N 1
ATOM 876 C CA . ARG A 1 117 ? -6.169 -8.770 12.002 1.00 91.31 117 ARG A CA 1
ATOM 877 C C . ARG A 1 117 ? -6.821 -9.579 10.882 1.00 91.31 117 ARG A C 1
ATOM 879 O O . ARG A 1 117 ? -7.645 -10.442 11.175 1.00 91.31 117 ARG A O 1
ATOM 886 N N . PHE A 1 118 ? -6.408 -9.349 9.638 1.00 90.00 118 PHE A N 1
ATOM 887 C CA . PHE A 1 118 ? -6.867 -10.093 8.466 1.00 90.00 118 PHE A CA 1
ATOM 888 C C . PHE A 1 118 ? -6.607 -11.600 8.622 1.00 90.00 118 PHE A C 1
ATOM 890 O O . PHE A 1 118 ? -7.534 -12.403 8.555 1.00 90.00 118 PHE A O 1
ATOM 897 N N . LEU A 1 119 ? -5.373 -12.004 8.939 1.00 89.62 119 LEU A N 1
ATOM 898 C CA . LEU A 1 119 ? -5.001 -13.417 9.096 1.00 89.62 119 LEU A CA 1
ATOM 899 C C . LEU A 1 119 ? -5.703 -14.102 10.278 1.00 89.62 119 LEU A C 1
ATOM 901 O O . LEU A 1 119 ? -6.051 -15.282 10.193 1.00 89.62 119 LEU A O 1
ATOM 905 N N . ALA A 1 120 ? -5.937 -13.384 11.379 1.00 87.56 120 ALA A N 1
ATOM 906 C CA . ALA A 1 120 ? -6.658 -13.922 12.530 1.00 87.56 120 ALA A CA 1
ATOM 907 C C . ALA A 1 120 ? -8.109 -14.305 12.184 1.00 87.56 120 ALA A C 1
ATOM 909 O O . ALA A 1 120 ? -8.618 -15.303 12.698 1.00 87.56 120 ALA A O 1
ATOM 910 N N . GLN A 1 121 ? -8.761 -13.574 11.272 1.00 80.69 121 GLN A N 1
ATOM 911 C CA . GLN A 1 121 ? -10.124 -13.891 10.833 1.00 80.69 121 GLN A CA 1
ATOM 912 C C . GLN A 1 121 ? -10.219 -15.240 10.112 1.00 80.69 121 GLN A C 1
ATOM 914 O O . GLN A 1 121 ? -11.196 -15.962 10.322 1.00 80.69 121 GLN A O 1
ATOM 919 N N . PHE A 1 122 ? -9.206 -15.609 9.318 1.00 72.06 122 PHE A N 1
ATOM 920 C CA . PHE A 1 122 ? -9.158 -16.917 8.651 1.00 72.06 122 PHE A CA 1
ATOM 921 C C . PHE A 1 122 ? -8.903 -18.057 9.632 1.00 72.06 122 PHE A C 1
ATOM 923 O O . PHE A 1 122 ? -9.472 -19.135 9.482 1.00 72.06 122 PHE A O 1
ATOM 930 N N . ARG A 1 123 ? -8.093 -17.825 10.672 1.00 67.62 123 ARG A N 1
ATOM 931 C CA . ARG A 1 123 ? -7.825 -18.846 11.698 1.00 67.62 123 ARG A CA 1
ATOM 932 C C . ARG A 1 123 ? -9.079 -19.190 12.502 1.00 67.62 123 ARG A C 1
ATOM 934 O O . ARG A 1 123 ? -9.350 -20.367 12.715 1.00 67.62 123 ARG A O 1
ATOM 941 N N . CYS A 1 124 ? -9.876 -18.188 12.877 1.00 58.06 124 CYS A N 1
ATOM 942 C CA . CYS A 1 124 ? -11.149 -18.423 13.562 1.00 58.06 124 CYS A CA 1
ATOM 943 C C . CYS A 1 124 ? -12.212 -19.055 12.644 1.00 58.06 124 CYS A C 1
ATOM 945 O O . CYS A 1 124 ? -13.022 -19.844 13.122 1.00 58.06 124 CYS A O 1
ATOM 947 N N . HIS A 1 125 ? -12.206 -18.757 11.337 1.00 55.75 125 HIS A N 1
ATOM 948 C CA . HIS A 1 125 ? -13.108 -19.417 10.383 1.00 55.75 125 HIS A CA 1
ATOM 949 C C . HIS A 1 125 ? -12.742 -20.886 10.140 1.00 55.75 125 HIS A C 1
ATOM 951 O O . HIS A 1 125 ? -13.631 -21.732 10.143 1.00 55.75 125 HIS A O 1
ATOM 957 N N . ASN A 1 126 ? -11.454 -21.214 10.004 1.00 54.19 126 ASN A N 1
ATOM 958 C CA . ASN A 1 126 ? -11.023 -22.598 9.781 1.00 54.19 126 ASN A CA 1
ATOM 959 C C . ASN A 1 126 ? -11.244 -23.499 11.008 1.00 54.19 126 ASN A C 1
ATOM 961 O O . ASN A 1 126 ? -11.486 -24.690 10.846 1.00 54.19 126 ASN A O 1
ATOM 965 N N . GLN A 1 127 ? -11.239 -22.949 12.229 1.00 50.72 127 GLN A N 1
ATOM 966 C CA . GLN A 1 127 ? -11.641 -23.696 13.431 1.00 50.72 127 GLN A CA 1
ATOM 967 C C . GLN A 1 127 ? -13.157 -23.929 13.533 1.00 50.72 127 GLN A C 1
ATOM 969 O O . GLN A 1 127 ? -13.575 -24.903 14.152 1.00 50.72 127 GLN A O 1
ATOM 974 N N . ALA A 1 128 ? -13.983 -23.068 12.930 1.00 51.53 128 ALA A N 1
ATOM 975 C CA . ALA A 1 128 ? -15.440 -23.209 12.942 1.00 51.53 128 ALA A CA 1
ATOM 976 C C . ALA A 1 128 ? -15.984 -24.108 11.811 1.00 51.53 128 ALA A C 1
ATOM 978 O O . ALA A 1 128 ? -17.155 -24.479 11.843 1.00 51.53 128 ALA A O 1
ATOM 979 N N . GLY A 1 129 ? -15.152 -24.468 10.827 1.00 48.72 129 GLY A N 1
ATOM 980 C CA . GLY A 1 129 ? -15.536 -25.260 9.656 1.00 48.72 129 GLY A CA 1
ATOM 981 C C . GLY A 1 129 ? -14.466 -26.267 9.247 1.00 48.72 129 GLY A C 1
ATOM 982 O O . GLY A 1 129 ? -14.058 -26.262 8.091 1.00 48.72 129 GLY A O 1
ATOM 983 N N . GLY A 1 130 ? -14.000 -27.088 10.195 1.00 42.81 130 GLY A N 1
ATOM 984 C CA . GLY A 1 130 ? -12.934 -28.072 10.005 1.00 42.81 130 GLY A CA 1
ATOM 985 C C . GLY A 1 130 ? -13.049 -28.860 8.698 1.00 42.81 130 GLY A C 1
ATOM 986 O O . GLY A 1 130 ? -13.865 -29.768 8.569 1.00 42.81 130 GLY A O 1
ATOM 987 N N . VAL A 1 131 ? -12.188 -28.519 7.745 1.00 47.91 131 VAL A N 1
ATOM 988 C CA . VAL A 1 131 ? -11.795 -29.406 6.657 1.00 47.91 131 VAL A CA 1
ATOM 989 C C . VAL A 1 131 ? -10.281 -29.510 6.747 1.00 47.91 131 VAL A C 1
ATOM 991 O O . VAL A 1 131 ? -9.552 -28.627 6.294 1.00 47.91 131 VAL A O 1
ATOM 994 N N . ASP A 1 132 ? -9.820 -30.577 7.395 1.00 43.28 132 ASP A N 1
ATOM 995 C CA . ASP A 1 132 ? -8.433 -31.030 7.349 1.00 43.28 132 ASP A CA 1
ATOM 996 C C . ASP A 1 132 ? -8.091 -31.421 5.903 1.00 43.28 132 ASP A C 1
ATOM 998 O O . ASP A 1 132 ? -8.237 -32.567 5.487 1.00 43.28 132 ASP A O 1
ATOM 1002 N N . ILE A 1 133 ? -7.637 -30.454 5.102 1.00 52.09 133 ILE A N 1
ATOM 1003 C CA . ILE A 1 133 ? -7.007 -30.710 3.796 1.00 52.09 133 ILE A CA 1
ATOM 1004 C C . ILE A 1 133 ? -5.498 -30.865 4.006 1.00 52.09 133 ILE A C 1
ATOM 1006 O O . ILE A 1 133 ? -4.700 -30.201 3.360 1.00 52.09 133 ILE A O 1
ATOM 1010 N N . LEU A 1 134 ? -5.072 -31.688 4.962 1.00 48.88 134 LEU A N 1
ATOM 1011 C CA . LEU A 1 134 ? -3.652 -31.989 5.164 1.00 48.88 134 LEU A CA 1
ATOM 1012 C C . LEU A 1 134 ? -3.437 -33.440 5.623 1.00 48.88 134 LEU A C 1
ATOM 1014 O O . LEU A 1 134 ? -2.556 -33.704 6.428 1.00 48.88 134 LEU A O 1
ATOM 1018 N N . GLU A 1 135 ? -4.194 -34.409 5.089 1.00 47.56 135 GLU A N 1
ATOM 1019 C CA . GLU A 1 135 ? -3.877 -35.829 5.340 1.00 47.56 135 GLU A CA 1
ATOM 1020 C C . GLU A 1 135 ? -4.349 -36.818 4.249 1.00 47.56 135 GLU A C 1
ATOM 1022 O O . GLU A 1 135 ? -4.843 -37.901 4.541 1.00 47.56 135 GLU A O 1
ATOM 1027 N N . SER A 1 136 ? -4.213 -36.492 2.955 1.00 43.94 136 SER A N 1
ATOM 1028 C CA . SER A 1 136 ? -4.583 -37.436 1.867 1.00 43.94 136 SER A CA 1
ATOM 1029 C C . SER A 1 136 ? -3.500 -37.740 0.828 1.00 43.94 136 SER A C 1
ATOM 1031 O O . SER A 1 136 ? -3.785 -38.381 -0.177 1.00 43.94 136 SER A O 1
ATOM 1033 N N . THR A 1 137 ? -2.238 -37.369 1.057 1.00 48.12 137 THR A N 1
ATOM 1034 C CA . THR A 1 137 ? -1.133 -37.708 0.131 1.00 48.12 137 THR A CA 1
ATOM 1035 C C . THR A 1 137 ? -0.064 -38.629 0.715 1.00 48.12 137 THR A C 1
ATOM 1037 O O . THR A 1 137 ? 0.995 -38.790 0.114 1.00 48.12 137 THR A O 1
ATOM 1040 N N . ARG A 1 138 ? -0.325 -39.303 1.843 1.00 49.44 138 ARG A N 1
ATOM 1041 C CA . ARG A 1 138 ? 0.671 -40.173 2.490 1.00 49.44 138 ARG A CA 1
ATOM 1042 C C . ARG A 1 138 ? 0.242 -41.632 2.641 1.00 49.44 138 ARG A C 1
ATOM 1044 O O . ARG A 1 138 ? 0.438 -42.195 3.701 1.00 49.44 138 ARG A O 1
ATOM 1051 N N . THR A 1 139 ? -0.266 -42.259 1.584 1.00 49.22 139 THR A N 1
ATOM 1052 C CA . THR A 1 139 ? -0.387 -43.731 1.497 1.00 49.22 139 THR A CA 1
ATOM 1053 C C . THR A 1 139 ? -0.669 -44.126 0.049 1.00 49.22 139 THR A C 1
ATOM 1055 O O . THR 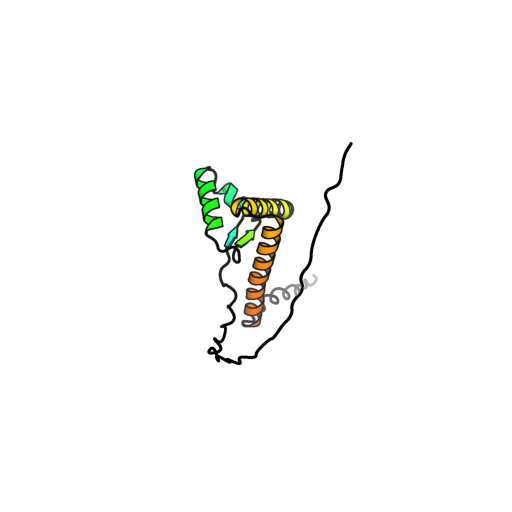A 1 139 ? -1.821 -44.164 -0.350 1.00 49.22 139 THR A O 1
ATOM 1058 N N . ASN A 1 140 ? 0.376 -44.338 -0.762 1.00 47.47 140 ASN A N 1
ATOM 1059 C CA . ASN A 1 140 ? 0.365 -45.218 -1.951 1.00 47.47 140 ASN A CA 1
ATOM 1060 C C . ASN A 1 140 ? 1.770 -45.306 -2.590 1.00 47.47 140 ASN A C 1
ATOM 1062 O O . ASN A 1 140 ? 1.954 -45.077 -3.781 1.00 47.47 140 ASN A O 1
ATOM 1066 N N . GLN A 1 141 ? 2.790 -45.627 -1.789 1.00 48.84 141 GLN A N 1
ATOM 1067 C CA . GLN A 1 141 ? 4.065 -46.156 -2.298 1.00 48.84 141 GLN A CA 1
ATOM 1068 C C . GLN A 1 141 ? 4.549 -47.280 -1.384 1.00 48.84 141 GLN A C 1
ATOM 1070 O O . GLN A 1 141 ? 5.530 -47.151 -0.661 1.00 48.84 141 GLN A O 1
ATOM 1075 N N . SER A 1 142 ? 3.825 -48.392 -1.393 1.00 53.69 142 SER A N 1
ATOM 1076 C CA . SER A 1 142 ? 4.361 -49.680 -0.965 1.00 53.69 142 SER A CA 1
ATOM 1077 C C . SER A 1 142 ? 3.448 -50.770 -1.498 1.00 53.69 142 SER A C 1
ATOM 1079 O O . SER A 1 142 ? 2.530 -51.172 -0.801 1.00 53.69 142 SER A O 1
ATOM 1081 N N . GLU A 1 143 ? 3.658 -51.190 -2.743 1.00 51.62 143 GLU A N 1
ATOM 1082 C CA . GLU A 1 143 ? 3.532 -52.595 -3.146 1.00 51.62 143 GLU A CA 1
ATOM 1083 C C . GLU A 1 143 ? 3.904 -52.749 -4.622 1.00 51.62 143 GLU A C 1
ATOM 1085 O O . GLU A 1 143 ? 3.203 -52.328 -5.534 1.00 51.62 143 GLU A O 1
ATOM 1090 N N . GLY A 1 144 ? 5.075 -53.337 -4.831 1.00 44.34 144 GLY A N 1
ATOM 1091 C CA . GLY A 1 144 ? 5.624 -53.677 -6.133 1.00 44.34 144 GLY A CA 1
ATOM 1092 C C . GLY A 1 144 ? 6.810 -54.608 -5.943 1.00 44.34 144 GLY A C 1
ATOM 1093 O O . GLY A 1 144 ? 7.919 -54.290 -6.356 1.00 44.34 144 GLY A O 1
ATOM 1094 N N . ARG A 1 145 ? 6.584 -55.725 -5.234 1.00 51.34 145 ARG A N 1
ATOM 1095 C CA . ARG A 1 145 ? 7.463 -56.898 -5.287 1.00 51.34 145 ARG A CA 1
ATOM 1096 C C . ARG A 1 145 ? 7.531 -57.342 -6.747 1.00 51.34 145 ARG A C 1
ATOM 1098 O O . ARG A 1 145 ? 6.526 -57.795 -7.287 1.00 51.34 145 ARG A O 1
ATOM 1105 N N . VAL A 1 146 ? 8.698 -57.210 -7.360 1.00 59.06 146 VAL A N 1
ATOM 1106 C CA . VAL A 1 146 ? 9.045 -57.975 -8.557 1.00 59.06 146 VAL A CA 1
ATOM 1107 C C . VAL A 1 146 ? 9.666 -59.270 -8.049 1.00 59.06 146 VAL A C 1
ATOM 1109 O O . VAL A 1 146 ? 10.682 -59.234 -7.358 1.00 59.06 146 VAL A O 1
ATOM 1112 N N . SER A 1 147 ? 8.967 -60.374 -8.295 1.00 60.28 147 SER A N 1
ATOM 1113 C CA . SER A 1 147 ? 9.438 -61.733 -8.049 1.00 60.28 147 SER A CA 1
ATOM 1114 C C . SER A 1 147 ? 10.499 -62.127 -9.074 1.00 60.28 147 SER A C 1
ATOM 1116 O O . SER A 1 147 ? 10.439 -61.685 -10.222 1.00 60.28 147 SER A O 1
ATOM 1118 N N . ASP A 1 148 ? 11.427 -62.965 -8.622 1.00 59.47 148 ASP A N 1
ATOM 1119 C CA . ASP A 1 148 ? 12.433 -63.673 -9.411 1.00 59.47 148 ASP A CA 1
ATOM 1120 C C . ASP A 1 148 ? 11.817 -64.541 -10.524 1.00 59.47 148 ASP A C 1
ATOM 1122 O O . ASP A 1 148 ? 10.829 -65.237 -10.281 1.00 59.47 148 ASP A O 1
ATOM 1126 N N . ASP A 1 149 ? 12.447 -64.507 -11.703 1.00 62.06 149 ASP A N 1
ATOM 1127 C CA . ASP A 1 149 ? 12.812 -65.664 -12.545 1.00 62.06 149 ASP A CA 1
ATOM 1128 C C . ASP A 1 149 ? 13.931 -65.254 -13.528 1.00 62.06 149 ASP A C 1
ATOM 1130 O O . ASP A 1 149 ? 13.813 -64.173 -14.159 1.00 62.06 149 ASP A O 1
#

pLDDT: mean 73.55, std 20.32, range [40.53, 98.12]

InterPro domains:
  IPR032466 Metal-dependent hydrolase [SSF51556] (40-120)
  IPR053044 Metallo-dependent Hydrolase/TatD-type [PTHR47345] (32-120)

Sequence (149 aa):
QQQENDAAAVAASANASPDTSSATSSPATVAKSPRPPWLYFGFSHSINYAMCSSEKSRRQGWQAIQAVPYDRLLVESDVHATDNLLGGSLAALAYLAWAL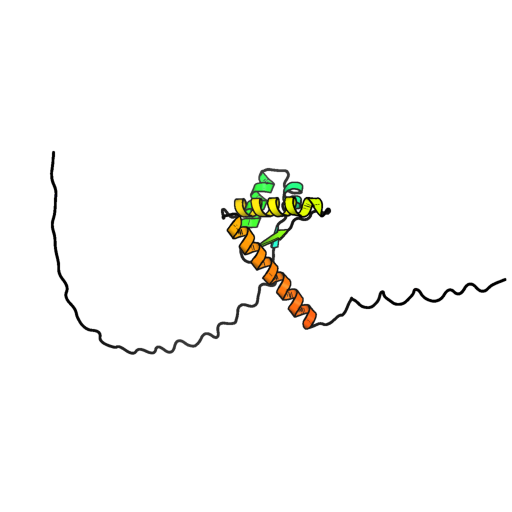QKPLSEVAQQTQENAQRFLAQFRCHNQAGGVDILESTRTNQSEGRVSDD

Radius of gyration: 30.75 Å; chains: 1; bounding box: 57×113×67 Å

Organism: NCBI:txid265537

Foldseek 3Di:
DDDDDDDDDDDDDDDDDDDDDDPPPDPPPPPPPPDQDQAADEFWPVVQCVVPVDPVSVVVVLVVLVPDDLLRYAYAQPDPDPVCRVVRRLSRLVSSCVSNVHDSVVSVVSNVVSVVSNVVVVVVVCVVPPDPPPPDPPDDPDDDDDDDD

Secondary structure (DSSP, 8-state):
----------------------------------PPPS--EEEEHHHHHHH--SHHHHHHHHHHHHHS-GGGEEEE---SSGGGHHHHHHHHHHHHHHHHT--HHHHHHHHHHHHHHHHHHHHHHHHHS----SSSSSS----------